Protein AF-A0A604SHB8-F1 (afdb_monomer_lite)

Secondary structure (DSSP, 8-state):
-HHHHHHHHGGGGGG---HHHHHHHHHHHHHHHHHHHH--TT-STTHHHHHHHHHSTTS-SSS-HHHHHHHHHHHHHH--HHHHHHHHHH--

Structure (mmCIF, N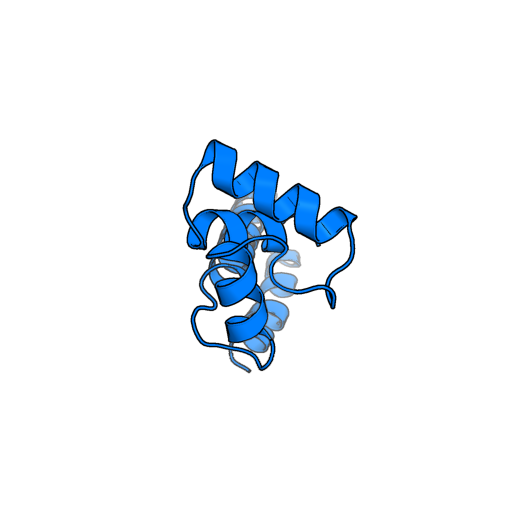/CA/C/O backbone):
data_AF-A0A604SHB8-F1
#
_entry.id   AF-A0A604SHB8-F1
#
loop_
_atom_site.group_PDB
_atom_site.id
_atom_site.type_symbol
_atom_site.label_atom_id
_atom_site.label_alt_id
_atom_site.label_comp_id
_atom_site.label_asym_id
_atom_site.label_entity_id
_atom_site.label_seq_id
_atom_site.pdbx_PDB_ins_code
_atom_site.Cartn_x
_atom_site.Cartn_y
_atom_site.Cartn_z
_atom_site.occupancy
_atom_site.B_iso_or_equiv
_atom_site.auth_seq_id
_atom_site.auth_comp_id
_atom_site.auth_asym_id
_atom_site.auth_atom_id
_atom_site.pdbx_PDB_model_num
ATOM 1 N N . MET A 1 1 ? 8.310 -2.371 11.657 1.00 57.38 1 MET A N 1
ATOM 2 C CA . MET A 1 1 ? 8.138 -2.502 13.122 1.00 57.38 1 MET A CA 1
ATOM 3 C C . MET A 1 1 ? 6.915 -1.754 13.651 1.00 57.38 1 MET A C 1
ATOM 5 O O . MET A 1 1 ? 6.121 -2.393 14.320 1.00 57.38 1 MET A O 1
ATOM 9 N N . ILE A 1 2 ? 6.694 -0.472 13.327 1.00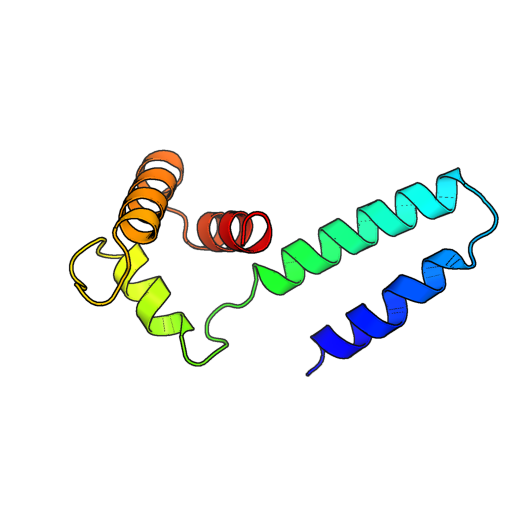 65.44 2 ILE A N 1
ATOM 10 C CA . ILE A 1 2 ? 5.510 0.285 13.805 1.00 65.44 2 ILE A CA 1
ATOM 11 C C . ILE A 1 2 ? 4.166 -0.301 13.317 1.00 65.44 2 ILE A C 1
ATOM 13 O O . ILE A 1 2 ? 3.198 -0.306 14.067 1.00 65.44 2 ILE A O 1
ATOM 17 N N . TYR A 1 3 ? 4.100 -0.882 12.113 1.00 63.44 3 TYR A N 1
ATOM 18 C CA . TYR A 1 3 ? 2.864 -1.485 11.581 1.00 63.44 3 TYR A CA 1
ATOM 19 C C . TYR A 1 3 ? 2.337 -2.678 12.402 1.00 63.44 3 TYR A C 1
ATOM 21 O O . TYR A 1 3 ? 1.127 -2.888 12.465 1.00 63.44 3 TYR A O 1
ATOM 29 N N . TYR A 1 4 ? 3.213 -3.421 13.089 1.00 67.50 4 TYR A N 1
ATOM 30 C CA . TYR A 1 4 ? 2.791 -4.519 13.965 1.00 67.50 4 TYR A CA 1
ATOM 31 C C . TYR A 1 4 ? 1.987 -4.019 15.170 1.00 67.50 4 TYR A C 1
ATOM 33 O O . TYR A 1 4 ? 1.090 -4.715 15.631 1.00 67.50 4 TYR A O 1
ATOM 41 N N . ILE A 1 5 ? 2.247 -2.792 15.636 1.00 70.12 5 ILE A N 1
ATOM 42 C CA . ILE A 1 5 ? 1.493 -2.171 16.734 1.00 70.12 5 ILE A CA 1
ATOM 43 C C . ILE A 1 5 ? 0.027 -1.996 16.320 1.00 70.12 5 ILE A C 1
ATOM 45 O O . ILE A 1 5 ? -0.880 -2.301 17.088 1.00 70.12 5 ILE A O 1
ATOM 49 N N . PHE A 1 6 ? -0.220 -1.586 15.076 1.00 67.25 6 PHE A N 1
ATOM 50 C CA . PHE A 1 6 ? -1.575 -1.407 14.558 1.00 67.25 6 PHE A CA 1
ATOM 51 C C . PHE A 1 6 ? -2.311 -2.735 14.363 1.00 67.25 6 PHE A C 1
ATOM 53 O O . PHE A 1 6 ? -3.480 -2.837 14.732 1.00 67.25 6 PHE A O 1
ATOM 60 N N . ILE A 1 7 ? -1.619 -3.777 13.891 1.00 69.56 7 ILE A N 1
ATOM 61 C CA . ILE A 1 7 ? -2.170 -5.142 13.810 1.00 69.56 7 ILE A CA 1
ATOM 62 C C . ILE A 1 7 ? -2.616 -5.645 15.193 1.00 69.56 7 ILE A C 1
ATOM 64 O O . ILE A 1 7 ? -3.619 -6.344 15.289 1.00 69.56 7 ILE A O 1
ATOM 68 N N . VAL A 1 8 ? -1.921 -5.255 16.266 1.00 69.31 8 VAL A N 1
ATOM 69 C CA . VAL A 1 8 ? -2.290 -5.609 17.646 1.00 69.31 8 VAL A CA 1
ATOM 70 C C . VAL A 1 8 ? -3.460 -4.768 18.171 1.00 69.31 8 VAL A C 1
ATOM 72 O O . VAL A 1 8 ? -4.276 -5.285 18.928 1.00 69.31 8 VAL A O 1
ATOM 75 N N . ILE A 1 9 ? -3.592 -3.501 17.761 1.00 71.62 9 ILE A N 1
ATOM 76 C CA . ILE A 1 9 ? -4.667 -2.598 18.215 1.00 71.62 9 ILE A CA 1
ATOM 77 C C . ILE A 1 9 ? -6.017 -2.934 17.563 1.00 71.62 9 ILE A C 1
ATOM 79 O O . ILE A 1 9 ? -7.052 -2.877 18.226 1.00 71.62 9 ILE A O 1
ATOM 83 N N . PHE A 1 10 ? -6.046 -3.319 16.285 1.00 72.19 10 PHE A N 1
ATOM 84 C CA . PHE A 1 10 ? -7.307 -3.531 15.563 1.00 72.19 10 PHE A CA 1
ATOM 85 C C . PHE A 1 10 ? -8.230 -4.637 16.109 1.00 72.19 10 PHE A C 1
ATOM 87 O O . PHE A 1 10 ? -9.444 -4.414 16.157 1.00 72.19 10 PHE A O 1
ATOM 94 N N . PRO A 1 11 ? -7.721 -5.773 16.617 1.00 73.00 11 PRO A N 1
ATOM 95 C CA . PRO A 1 11 ? -8.519 -6.768 17.328 1.00 73.00 11 PRO A CA 1
ATOM 96 C C . PRO A 1 11 ? -9.262 -6.214 18.549 1.00 73.00 11 PRO A C 1
ATOM 98 O O . PRO A 1 11 ? -10.319 -6.740 18.899 1.00 73.00 11 PRO A O 1
ATOM 101 N N . PHE A 1 12 ? -8.788 -5.132 19.180 1.00 73.12 12 PHE A N 1
ATOM 102 C CA . PHE A 1 12 ? -9.473 -4.545 20.336 1.00 73.12 12 PHE A CA 1
ATOM 103 C C . PHE A 1 12 ? -10.804 -3.875 19.967 1.00 73.12 12 PHE A C 1
ATOM 105 O O . PHE A 1 12 ? -11.703 -3.806 20.806 1.00 73.12 12 PHE A O 1
ATOM 112 N N . PHE A 1 13 ? -11.015 -3.491 18.701 1.00 74.12 13 PHE A N 1
ATOM 113 C CA . PHE A 1 13 ? -12.328 -3.020 18.238 1.00 74.12 13 PHE A CA 1
ATOM 114 C C . PHE A 1 13 ? -13.394 -4.124 18.236 1.00 74.12 13 PHE A C 1
ATOM 116 O O . PHE A 1 13 ? -14.591 -3.834 18.180 1.00 74.12 13 PHE A O 1
ATOM 123 N N . SER A 1 14 ? -12.993 -5.395 18.365 1.00 73.00 14 SER A N 1
ATOM 124 C CA . SER A 1 14 ? -13.931 -6.510 18.511 1.00 73.00 14 SER A CA 1
ATOM 125 C C . SER A 1 14 ? -14.745 -6.436 19.813 1.00 73.00 14 SER A C 1
ATOM 127 O O . SER A 1 14 ? -15.893 -6.887 19.810 1.00 73.00 14 SER A O 1
ATOM 129 N N . PHE A 1 15 ? -14.210 -5.788 20.862 1.00 78.75 15 PHE A N 1
ATOM 130 C CA . PHE A 1 15 ? -14.852 -5.595 22.170 1.00 78.75 15 PHE A CA 1
ATOM 131 C C . PHE A 1 15 ? -15.868 -4.441 22.211 1.00 78.75 15 PHE A C 1
ATOM 133 O O . PHE A 1 15 ? -16.575 -4.269 23.207 1.00 78.75 15 PHE A O 1
ATOM 140 N N . VAL A 1 16 ? -15.984 -3.649 21.139 1.00 85.38 16 VAL A N 1
ATOM 141 C CA . VAL A 1 16 ? -16.982 -2.574 21.053 1.00 85.38 16 VAL A CA 1
ATOM 142 C C . VAL A 1 16 ? -18.381 -3.186 20.941 1.00 85.38 16 VAL A C 1
ATOM 144 O O . VAL A 1 16 ? -18.716 -3.833 19.949 1.00 85.38 16 VAL A O 1
ATOM 147 N N . LYS A 1 17 ? -19.224 -2.958 21.958 1.00 86.75 17 LYS A N 1
ATOM 148 C CA . LYS A 1 17 ? -20.592 -3.510 22.025 1.00 86.75 17 LYS A CA 1
ATOM 149 C C . LYS A 1 17 ? -21.559 -2.874 21.021 1.00 86.75 17 LYS A C 1
ATOM 151 O O . LYS A 1 17 ? -22.479 -3.534 20.550 1.00 86.75 17 LYS A O 1
ATOM 156 N N . ASN A 1 18 ? -21.376 -1.593 20.697 1.00 90.56 18 ASN A N 1
ATOM 157 C CA . ASN A 1 18 ? -22.255 -0.889 19.765 1.00 90.56 18 ASN A CA 1
ATOM 158 C C . ASN A 1 18 ? -21.904 -1.252 18.312 1.00 90.56 18 ASN A C 1
ATOM 160 O O . ASN A 1 18 ? -20.814 -0.934 17.835 1.00 90.56 18 ASN A O 1
ATOM 164 N N . LYS A 1 19 ? -22.850 -1.879 17.601 1.00 87.81 19 LYS A N 1
ATOM 165 C CA . LYS A 1 19 ? -22.668 -2.363 16.223 1.00 87.81 19 LYS A CA 1
ATOM 166 C C . LYS A 1 19 ? -22.277 -1.254 15.241 1.00 87.81 19 LYS A C 1
ATOM 168 O O . LYS A 1 19 ? -21.392 -1.476 14.420 1.00 87.81 19 LYS A O 1
ATOM 173 N N . ASN A 1 20 ? -22.886 -0.072 15.339 1.00 89.31 20 ASN A N 1
ATOM 174 C CA . ASN A 1 20 ? -22.600 1.030 14.417 1.00 89.31 20 ASN A CA 1
ATOM 175 C C . ASN A 1 20 ? -21.179 1.557 14.637 1.00 89.31 20 ASN A C 1
ATOM 177 O O . ASN A 1 20 ? -20.405 1.659 13.691 1.00 89.31 20 ASN A O 1
ATOM 181 N N . ILE A 1 21 ? -20.803 1.795 15.899 1.00 87.69 21 ILE A N 1
ATOM 182 C CA . ILE A 1 21 ? -19.447 2.239 16.262 1.00 87.69 21 ILE A CA 1
ATOM 183 C C . ILE A 1 21 ? -18.411 1.199 15.825 1.00 87.69 21 ILE A C 1
ATOM 185 O O . ILE A 1 21 ? -17.374 1.561 15.281 1.00 87.69 21 ILE A 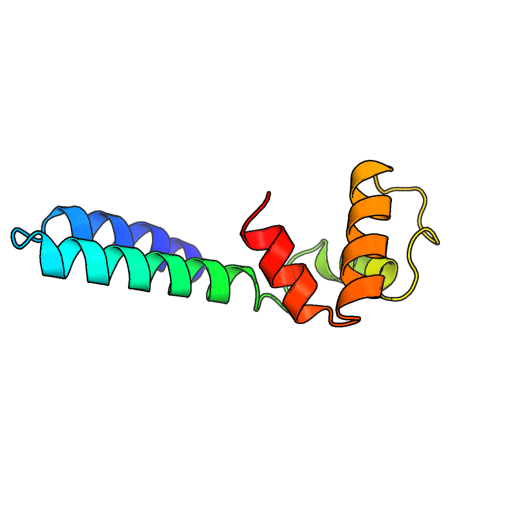O 1
ATOM 189 N N . LYS A 1 22 ? -18.711 -0.092 16.002 1.00 86.69 22 LYS A N 1
ATOM 190 C CA . LYS A 1 22 ? -17.843 -1.184 15.557 1.00 86.69 22 LYS A CA 1
ATOM 191 C C . LYS A 1 22 ? -17.619 -1.159 14.043 1.00 86.69 22 LYS A C 1
ATOM 193 O O . LYS A 1 22 ? -16.480 -1.291 13.614 1.00 86.69 22 LYS A O 1
ATOM 198 N N . ILE A 1 23 ? -18.669 -0.966 13.240 1.00 87.44 23 ILE A N 1
ATOM 199 C CA . ILE A 1 23 ? -18.544 -0.881 11.775 1.00 87.44 23 ILE A CA 1
ATOM 200 C C . ILE A 1 23 ? -17.685 0.322 11.376 1.00 87.44 23 ILE A C 1
ATOM 202 O O . ILE A 1 23 ? -16.744 0.153 10.606 1.00 87.44 23 ILE A O 1
ATOM 206 N N . TYR A 1 24 ? -17.944 1.509 11.933 1.00 88.25 24 TYR A N 1
ATOM 207 C CA . TYR A 1 24 ? -17.145 2.698 11.622 1.00 88.25 24 TYR A CA 1
ATOM 208 C C . TYR A 1 24 ? -15.681 2.547 12.045 1.00 88.25 24 TYR A C 1
ATOM 210 O O . TYR A 1 24 ? -14.788 2.900 11.280 1.00 88.25 24 TYR A O 1
ATOM 218 N N . ALA A 1 25 ? -15.423 1.977 13.224 1.00 85.44 25 ALA A N 1
ATOM 219 C CA . ALA A 1 25 ? -14.070 1.699 13.692 1.00 85.44 25 ALA A CA 1
ATOM 220 C C . ALA A 1 25 ? -13.345 0.703 12.773 1.00 85.44 25 ALA A C 1
ATOM 222 O O . ALA A 1 25 ? -12.182 0.916 12.439 1.00 85.44 25 ALA A O 1
ATOM 223 N N . LEU A 1 26 ? -14.041 -0.340 12.304 1.00 84.75 26 LEU A N 1
ATOM 224 C CA . LEU A 1 26 ? -13.489 -1.300 11.347 1.00 84.75 26 LEU A CA 1
ATOM 225 C C . LEU A 1 26 ? -13.214 -0.661 9.975 1.00 84.75 26 LEU A C 1
ATOM 227 O O . LEU A 1 26 ? -12.142 -0.861 9.410 1.00 84.75 26 LEU A O 1
ATOM 231 N N . MET A 1 27 ? -14.120 0.163 9.448 1.00 86.31 27 MET A N 1
ATOM 232 C CA . MET A 1 27 ? -13.876 0.892 8.196 1.00 86.31 27 MET A CA 1
ATOM 233 C C . MET A 1 27 ? -12.680 1.841 8.317 1.00 86.31 27 MET A C 1
ATOM 235 O O . MET A 1 27 ? -11.811 1.853 7.448 1.00 86.31 27 MET A O 1
ATOM 239 N N . LEU A 1 28 ? -12.598 2.593 9.419 1.00 86.06 28 LEU A N 1
ATOM 240 C CA . LEU A 1 28 ? -11.481 3.495 9.688 1.00 86.06 28 LEU A CA 1
ATOM 241 C C . LEU A 1 28 ? -10.164 2.726 9.827 1.00 86.06 28 LEU A C 1
ATOM 243 O O . LEU A 1 28 ? -9.143 3.153 9.293 1.00 86.06 28 LEU A O 1
ATOM 247 N N . SER A 1 29 ? -10.193 1.569 10.494 1.00 83.75 29 SER A N 1
ATOM 248 C CA . SER A 1 29 ? -9.025 0.701 10.625 1.00 83.75 29 SER A CA 1
ATOM 249 C C . SER A 1 29 ? -8.497 0.208 9.292 1.00 83.75 29 SER A C 1
ATOM 251 O O . SER A 1 29 ? -7.298 0.275 9.033 1.00 83.75 29 SER A O 1
ATOM 253 N N . PHE A 1 30 ? -9.405 -0.246 8.433 1.00 84.44 30 PHE A N 1
ATOM 254 C CA . PHE A 1 30 ? -9.073 -0.724 7.107 1.00 84.44 30 PHE A CA 1
ATOM 255 C C . PHE A 1 30 ? -8.469 0.396 6.257 1.00 84.44 30 PHE A C 1
ATOM 257 O O . PHE A 1 30 ? -7.394 0.217 5.693 1.00 84.44 30 PHE A O 1
ATOM 264 N N . LEU A 1 31 ? -9.101 1.576 6.233 1.00 86.75 31 LEU A N 1
ATOM 265 C CA . LEU A 1 31 ? -8.574 2.745 5.521 1.00 86.75 31 LEU A CA 1
ATOM 266 C C . LEU A 1 31 ? -7.178 3.133 6.016 1.00 86.75 31 LEU A C 1
ATOM 268 O O . LEU A 1 31 ? -6.295 3.431 5.209 1.00 86.75 31 LEU A O 1
ATOM 272 N N . PHE A 1 32 ? -6.966 3.099 7.332 1.00 85.00 32 PHE A N 1
ATOM 273 C CA . PHE A 1 32 ? -5.669 3.382 7.928 1.00 85.00 32 PHE A CA 1
ATOM 274 C C . PHE A 1 32 ? -4.614 2.350 7.513 1.00 85.00 32 PHE A C 1
ATOM 276 O O . PHE A 1 32 ? -3.532 2.741 7.087 1.00 85.00 32 PHE A O 1
ATOM 283 N N . LEU A 1 33 ? -4.925 1.050 7.582 1.00 84.00 33 LEU A N 1
ATOM 284 C CA . LEU A 1 33 ? -4.012 -0.023 7.173 1.00 84.00 33 LEU A CA 1
ATOM 285 C C . LEU A 1 33 ? -3.631 0.083 5.702 1.00 84.00 33 LEU A C 1
ATOM 287 O O . LEU A 1 33 ? -2.447 0.054 5.384 1.00 84.00 33 LEU A O 1
ATOM 291 N N . VAL A 1 34 ? -4.618 0.243 4.818 1.00 86.50 34 VAL A N 1
ATOM 292 C CA . VAL A 1 34 ? -4.374 0.384 3.379 1.00 86.50 34 VAL A CA 1
ATOM 293 C C . VAL A 1 34 ? -3.488 1.596 3.123 1.00 86.50 34 VAL A C 1
ATOM 295 O O . VAL A 1 34 ? -2.477 1.470 2.439 1.00 86.50 34 VAL A O 1
ATOM 298 N N . SER A 1 35 ? -3.795 2.746 3.727 1.00 85.94 35 SER A N 1
ATOM 299 C CA . SER A 1 35 ? -2.967 3.949 3.584 1.00 85.94 35 SER A CA 1
ATOM 300 C C . SER A 1 35 ? -1.548 3.713 4.097 1.00 85.94 35 SER A C 1
ATOM 302 O O . SER A 1 35 ? -0.585 4.016 3.406 1.00 85.94 35 SER A O 1
ATOM 304 N N . PHE A 1 36 ? -1.390 3.106 5.270 1.00 83.19 36 PHE A N 1
ATOM 305 C CA . PHE A 1 36 ? -0.074 2.857 5.851 1.00 83.19 36 PHE A CA 1
ATOM 306 C C . PHE A 1 36 ? 0.764 1.871 5.021 1.00 83.19 36 PHE A C 1
ATOM 308 O O . PHE A 1 36 ? 1.962 2.081 4.847 1.00 83.19 36 PHE A O 1
ATOM 315 N N . CYS A 1 37 ? 0.146 0.820 4.474 1.00 82.19 37 CYS A N 1
ATOM 316 C CA . CYS A 1 37 ? 0.807 -0.129 3.576 1.00 82.19 37 CYS A CA 1
ATOM 317 C C . CYS A 1 37 ? 1.186 0.507 2.233 1.00 82.19 37 CYS A C 1
ATOM 319 O O . CYS A 1 37 ? 2.237 0.187 1.684 1.00 82.19 37 CYS A O 1
ATOM 321 N N . SER A 1 38 ? 0.357 1.418 1.724 1.00 85.56 38 SER A N 1
ATOM 322 C CA . SER A 1 38 ? 0.540 2.035 0.405 1.00 85.56 38 SER A CA 1
ATOM 323 C C . SER A 1 38 ? 1.553 3.177 0.429 1.00 85.56 38 SER A C 1
ATOM 325 O O . SER A 1 38 ? 2.315 3.356 -0.511 1.00 85.56 38 SER A O 1
ATOM 327 N N . LEU A 1 39 ? 1.625 3.936 1.523 1.00 85.56 39 LEU A N 1
ATOM 328 C CA . LEU A 1 39 ? 2.524 5.086 1.687 1.00 85.56 39 LEU A CA 1
ATOM 329 C C . LEU A 1 39 ? 3.940 4.654 2.124 1.00 85.56 39 LEU A C 1
ATOM 331 O O . LEU A 1 39 ? 4.594 5.311 2.932 1.00 85.56 39 LEU A O 1
ATOM 335 N N . ARG A 1 40 ? 4.419 3.519 1.603 1.00 80.06 40 ARG A N 1
ATOM 336 C CA . ARG A 1 40 ? 5.684 2.872 1.989 1.00 80.06 40 ARG A CA 1
ATOM 337 C C . ARG A 1 40 ? 6.876 3.274 1.112 1.00 80.06 40 ARG A C 1
ATOM 339 O O . ARG A 1 40 ? 7.732 2.448 0.786 1.00 80.06 40 ARG A O 1
ATOM 346 N N . TRP A 1 41 ? 6.940 4.536 0.694 1.00 83.31 41 TRP A N 1
ATOM 347 C CA . TRP A 1 41 ? 8.008 5.006 -0.191 1.00 83.31 41 TRP A CA 1
ATOM 348 C C . TRP A 1 41 ? 9.389 4.767 0.402 1.00 83.31 41 TRP A C 1
ATOM 350 O O . TRP A 1 41 ? 9.606 5.009 1.584 1.00 83.31 41 TRP A O 1
ATOM 360 N N . GLN A 1 42 ? 10.321 4.318 -0.437 1.00 85.38 42 GLN A N 1
ATOM 361 C CA . GLN A 1 42 ? 11.724 4.110 -0.075 1.00 85.38 42 GLN A CA 1
ATOM 362 C C . GLN A 1 42 ? 11.913 3.142 1.103 1.00 85.38 42 GLN A C 1
ATOM 364 O O . GLN A 1 42 ? 12.955 3.146 1.754 1.00 85.38 42 GLN A O 1
ATOM 369 N N . THR A 1 43 ? 10.916 2.296 1.382 1.00 82.12 43 THR A N 1
ATOM 370 C CA . THR A 1 43 ? 10.990 1.297 2.449 1.00 82.12 43 THR A CA 1
ATOM 371 C C . THR A 1 43 ? 10.832 -0.112 1.903 1.00 82.12 43 THR A C 1
ATOM 373 O O . THR A 1 43 ? 9.984 -0.379 1.054 1.00 82.12 43 THR A O 1
ATOM 376 N N . GLY A 1 44 ? 11.626 -1.029 2.451 1.00 76.44 44 GLY A N 1
ATOM 377 C CA . GLY A 1 44 ? 11.690 -2.415 2.001 1.00 76.44 44 GLY A CA 1
ATOM 378 C C . GLY A 1 44 ? 12.756 -2.624 0.929 1.00 76.44 44 GLY A C 1
ATOM 379 O O . GLY A 1 44 ? 13.037 -1.741 0.121 1.00 76.44 44 GLY A O 1
ATOM 380 N N . THR A 1 45 ? 13.351 -3.813 0.943 1.00 79.94 45 THR A N 1
ATOM 381 C CA . THR A 1 45 ? 14.439 -4.207 0.038 1.00 79.94 45 THR A CA 1
ATOM 382 C C . THR A 1 45 ? 14.018 -4.152 -1.432 1.00 79.94 45 THR A C 1
ATOM 384 O O . THR A 1 45 ? 14.816 -3.789 -2.291 1.00 79.94 45 THR A O 1
ATOM 387 N N . ASP A 1 46 ? 12.741 -4.421 -1.707 1.00 82.19 46 ASP A N 1
ATOM 388 C CA . ASP A 1 46 ? 12.224 -4.559 -3.071 1.00 82.19 46 ASP A CA 1
ATOM 389 C C . ASP A 1 46 ? 11.648 -3.251 -3.633 1.00 82.19 46 ASP A C 1
ATOM 391 O O . ASP A 1 46 ? 11.187 -3.215 -4.772 1.00 82.19 46 ASP A O 1
ATOM 395 N N . TRP A 1 47 ? 11.665 -2.156 -2.863 1.00 88.44 47 TRP A N 1
ATOM 396 C CA . TRP A 1 47 ? 11.042 -0.896 -3.281 1.00 88.44 47 TRP A CA 1
ATOM 397 C C . TRP A 1 47 ? 11.620 -0.354 -4.591 1.00 88.44 47 TRP A C 1
ATOM 399 O O . TRP A 1 47 ? 10.862 0.038 -5.478 1.00 88.44 47 TRP A O 1
ATOM 409 N N . LEU A 1 48 ? 12.950 -0.332 -4.704 1.00 90.38 48 LEU A N 1
ATOM 410 C CA . LEU A 1 48 ? 13.641 0.243 -5.856 1.00 90.38 48 LEU A CA 1
ATOM 411 C C . LEU A 1 48 ? 13.370 -0.565 -7.142 1.00 90.38 48 LEU A C 1
ATOM 413 O O . LEU A 1 48 ? 12.933 0.043 -8.114 1.00 90.38 48 LEU A O 1
ATOM 417 N N . PRO A 1 49 ? 13.491 -1.911 -7.154 1.00 89.81 49 PRO A N 1
ATOM 418 C CA . PRO A 1 49 ? 13.082 -2.729 -8.297 1.00 89.81 49 PRO A CA 1
ATOM 419 C C . PRO A 1 49 ? 11.658 -2.473 -8.806 1.00 89.81 49 PRO A C 1
ATOM 421 O O . PRO A 1 49 ? 11.463 -2.369 -10.015 1.00 89.81 49 PRO A O 1
ATOM 424 N N . TYR A 1 50 ? 10.676 -2.364 -7.904 1.00 90.25 50 TYR A N 1
ATOM 425 C CA . TYR A 1 50 ? 9.282 -2.110 -8.279 1.00 90.25 50 TYR A CA 1
ATOM 426 C C . TYR A 1 50 ? 9.060 -0.688 -8.799 1.00 90.25 50 TYR A C 1
ATOM 428 O O . TYR A 1 50 ? 8.273 -0.479 -9.721 1.00 90.25 50 TYR A O 1
ATOM 436 N N . TYR A 1 51 ? 9.756 0.295 -8.228 1.00 91.94 51 TYR A N 1
ATOM 437 C CA . TYR A 1 51 ? 9.715 1.668 -8.715 1.00 91.94 51 TYR A CA 1
ATOM 438 C C . TYR A 1 51 ? 10.335 1.792 -10.111 1.00 91.94 51 TYR A C 1
ATOM 440 O O . TYR A 1 51 ? 9.751 2.431 -10.985 1.00 91.94 51 TYR A O 1
ATOM 448 N N . ASP A 1 52 ? 11.479 1.149 -10.339 1.00 91.69 52 ASP A N 1
ATOM 449 C CA . ASP A 1 52 ? 12.172 1.179 -11.625 1.00 91.69 52 ASP A CA 1
ATOM 450 C C . ASP A 1 52 ? 11.351 0.497 -12.727 1.00 91.69 52 ASP A C 1
ATOM 452 O O . ASP A 1 52 ? 11.245 1.041 -13.828 1.00 91.69 52 ASP A O 1
ATOM 456 N N . ASP A 1 53 ? 10.715 -0.648 -12.440 1.00 91.62 53 ASP A N 1
ATOM 457 C CA . ASP A 1 53 ? 9.805 -1.289 -13.401 1.00 91.62 53 ASP A CA 1
ATOM 458 C C . ASP A 1 53 ? 8.545 -0.451 -13.633 1.00 91.62 53 ASP A C 1
ATOM 460 O O . ASP A 1 53 ? 8.110 -0.299 -14.771 1.00 91.62 53 ASP A O 1
ATOM 464 N N . PHE A 1 54 ? 8.004 0.210 -12.605 1.00 92.88 54 PHE A N 1
ATOM 465 C CA . PHE A 1 54 ? 6.940 1.183 -12.828 1.00 92.88 54 PHE A CA 1
ATOM 466 C C . PHE A 1 54 ? 7.415 2.312 -13.755 1.00 92.88 54 PHE A C 1
ATOM 468 O O . PHE A 1 54 ? 6.749 2.636 -14.730 1.00 92.88 54 PHE A O 1
ATOM 475 N N . MET A 1 55 ? 8.597 2.888 -13.558 1.00 92.25 55 MET A N 1
ATOM 476 C CA . MET A 1 55 ? 9.085 3.952 -14.443 1.00 92.25 55 MET A CA 1
ATOM 477 C C . MET A 1 55 ? 9.390 3.456 -15.866 1.00 92.25 55 MET A C 1
ATOM 479 O O . MET A 1 55 ? 9.144 4.186 -16.831 1.00 92.25 55 MET A O 1
ATOM 483 N N . SER A 1 56 ? 9.846 2.211 -16.028 1.00 89.75 56 SER A N 1
ATOM 484 C CA . SER A 1 56 ? 10.165 1.582 -17.323 1.00 89.75 56 SER A CA 1
ATOM 485 C C . SER A 1 56 ? 9.667 0.118 -17.427 1.00 89.75 56 SER A C 1
ATOM 487 O O . SER A 1 56 ? 10.474 -0.811 -17.328 1.00 89.75 56 SER A O 1
ATOM 489 N N . PRO A 1 57 ? 8.358 -0.109 -17.682 1.00 85.06 57 PRO A N 1
ATOM 490 C CA . PRO A 1 57 ? 7.717 -1.418 -17.589 1.00 85.06 57 PRO A CA 1
ATOM 491 C C . PRO A 1 57 ? 8.250 -2.403 -18.612 1.00 85.06 57 PRO A C 1
ATOM 493 O O . PRO A 1 57 ? 8.178 -2.162 -19.821 1.00 85.06 57 PRO A O 1
ATOM 496 N N . GLY A 1 58 ? 8.707 -3.558 -18.132 1.00 79.44 58 GLY A N 1
ATOM 497 C CA . GLY A 1 58 ? 9.221 -4.628 -18.985 1.00 79.44 58 GLY A CA 1
ATOM 498 C C . GLY A 1 58 ? 10.662 -4.425 -19.456 1.00 79.44 58 GLY A C 1
ATOM 499 O O . GLY A 1 58 ? 11.126 -5.196 -20.291 1.00 79.44 58 GLY A O 1
ATOM 500 N N . ASN A 1 59 ? 11.375 -3.428 -18.916 1.00 83.81 59 ASN A N 1
ATOM 501 C CA . ASN A 1 59 ? 12.835 -3.355 -19.029 1.00 83.81 59 ASN A CA 1
ATOM 502 C C . ASN A 1 59 ? 13.514 -4.452 -18.185 1.00 83.81 59 ASN A C 1
ATOM 504 O O . ASN A 1 59 ? 14.636 -4.866 -18.465 1.00 83.81 59 ASN A O 1
ATOM 508 N N . ARG A 1 60 ? 12.821 -4.939 -17.149 1.00 80.81 60 ARG A N 1
ATOM 509 C CA . ARG A 1 60 ? 13.244 -6.086 -16.345 1.00 80.81 60 ARG A CA 1
ATOM 510 C C . ARG A 1 60 ? 12.516 -7.345 -16.803 1.00 80.81 60 ARG A C 1
ATOM 512 O O . ARG A 1 60 ? 11.311 -7.319 -17.045 1.00 80.81 60 ARG A O 1
ATOM 519 N N . HIS A 1 61 ? 13.248 -8.453 -16.873 1.00 80.62 61 HIS A N 1
ATOM 520 C CA . HIS A 1 61 ? 12.702 -9.776 -17.204 1.00 80.62 61 HIS A CA 1
ATOM 521 C C . HIS A 1 61 ? 12.528 -10.678 -15.974 1.00 80.62 61 HIS A C 1
ATOM 523 O O . HIS A 1 61 ? 12.105 -11.822 -16.107 1.00 80.62 61 HIS A O 1
ATOM 529 N N . ASP A 1 62 ? 12.829 -10.151 -14.784 1.00 87.44 62 ASP A N 1
ATOM 530 C CA . ASP A 1 62 ? 12.766 -10.884 -13.514 1.00 87.44 62 ASP A CA 1
ATOM 531 C C . ASP A 1 62 ? 11.330 -10.981 -12.966 1.00 87.44 62 ASP A C 1
ATOM 533 O O . ASP A 1 62 ? 11.054 -11.790 -12.083 1.00 87.44 62 ASP A O 1
ATOM 537 N N . PHE A 1 63 ? 10.421 -10.135 -13.464 1.00 88.62 63 PHE A N 1
ATOM 538 C CA . PHE A 1 63 ? 9.035 -10.067 -13.012 1.00 88.62 63 PHE A CA 1
ATOM 539 C C . PHE A 1 63 ? 8.103 -10.927 -13.866 1.00 88.62 63 PHE A C 1
ATOM 541 O O . PHE A 1 63 ? 8.244 -11.032 -15.085 1.00 88.62 63 PHE A O 1
ATOM 548 N N . GLU A 1 64 ? 7.094 -11.504 -13.216 1.00 90.44 64 GLU A N 1
ATOM 549 C CA . GLU A 1 64 ? 6.079 -12.314 -13.882 1.00 90.44 64 GLU A CA 1
ATOM 550 C C . GLU A 1 64 ? 5.240 -11.491 -14.868 1.00 90.44 64 GLU A C 1
ATOM 552 O O . GLU A 1 64 ? 4.925 -10.320 -14.644 1.00 90.44 64 GLU A O 1
ATOM 557 N N . ILE A 1 65 ? 4.791 -12.134 -15.950 1.00 90.06 65 ILE A N 1
ATOM 558 C CA . ILE A 1 65 ? 4.006 -11.472 -17.000 1.00 90.06 65 ILE A CA 1
ATOM 559 C C . ILE A 1 65 ? 2.721 -10.823 -16.463 1.00 90.06 65 ILE A C 1
ATOM 561 O O . ILE A 1 65 ? 2.346 -9.742 -16.917 1.00 90.06 65 ILE A O 1
ATOM 565 N N . GLY A 1 66 ? 2.069 -11.446 -15.474 1.00 89.94 66 GLY A N 1
ATOM 566 C CA . GLY A 1 66 ? 0.865 -10.906 -14.839 1.00 89.94 66 GLY A CA 1
ATOM 567 C C . GLY A 1 66 ? 1.133 -9.573 -14.140 1.00 89.94 66 GLY A C 1
ATOM 568 O O . GLY A 1 66 ? 0.383 -8.616 -14.331 1.00 89.94 66 GLY A O 1
ATOM 569 N N . TYR A 1 67 ? 2.252 -9.483 -13.419 1.00 90.75 67 TYR A N 1
ATOM 570 C CA . TYR A 1 67 ? 2.701 -8.248 -12.782 1.00 90.75 67 TYR A CA 1
ATOM 571 C C . TYR A 1 67 ? 3.012 -7.160 -13.819 1.00 90.75 67 TYR A C 1
ATOM 573 O O . TYR A 1 67 ? 2.524 -6.037 -13.703 1.00 90.75 67 TYR A O 1
ATOM 581 N N . VAL A 1 68 ? 3.747 -7.494 -14.884 1.00 91.50 68 VAL A N 1
ATOM 582 C CA . VAL A 1 68 ? 4.106 -6.525 -15.935 1.00 91.50 68 VAL A CA 1
ATOM 583 C C . VAL A 1 68 ? 2.861 -5.969 -16.636 1.00 91.50 68 VAL A C 1
ATOM 585 O O . VAL A 1 68 ? 2.773 -4.768 -16.903 1.00 91.50 68 VAL A O 1
ATOM 588 N N . LEU A 1 69 ? 1.872 -6.820 -16.932 1.00 91.94 69 LEU A N 1
ATOM 589 C CA . LEU A 1 69 ? 0.594 -6.388 -17.509 1.00 91.94 69 LEU A CA 1
ATOM 590 C C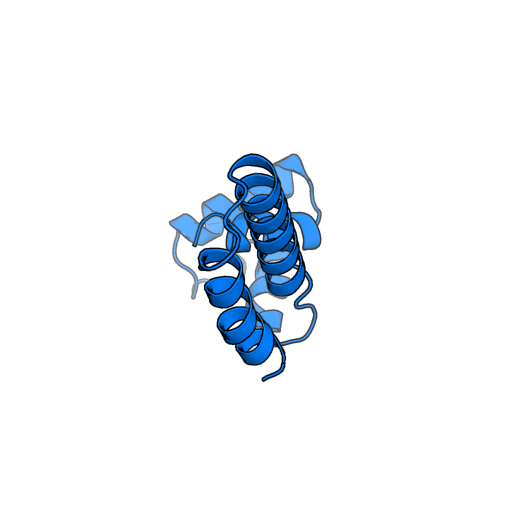 . LEU A 1 69 ? -0.175 -5.470 -16.553 1.00 91.94 69 LEU A C 1
ATOM 592 O O . LEU A 1 69 ? -0.731 -4.458 -16.981 1.00 91.94 69 LEU A O 1
ATOM 596 N N . TYR A 1 70 ? -0.166 -5.795 -15.264 1.00 92.50 70 TYR A N 1
ATOM 597 C CA . TYR A 1 70 ? -0.793 -4.988 -14.230 1.00 92.50 70 TYR A CA 1
ATOM 598 C C . TYR A 1 70 ? -0.147 -3.600 -14.090 1.00 92.50 70 TYR A C 1
ATOM 600 O O . TYR A 1 70 ? -0.856 -2.593 -14.117 1.00 92.50 70 TYR A O 1
ATOM 608 N N . VAL A 1 71 ? 1.187 -3.514 -14.036 1.00 93.06 71 VAL A N 1
ATOM 609 C CA . VAL A 1 71 ? 1.920 -2.234 -14.016 1.00 93.06 71 VAL A CA 1
ATOM 610 C C . VAL A 1 71 ? 1.561 -1.389 -15.238 1.00 93.06 71 VAL A C 1
ATOM 612 O O . VAL A 1 71 ? 1.214 -0.215 -15.098 1.00 93.06 71 VAL A O 1
ATOM 615 N N . LYS A 1 72 ? 1.577 -1.988 -16.437 1.00 92.69 72 LYS A N 1
ATOM 616 C CA . LYS A 1 72 ? 1.209 -1.301 -17.685 1.00 92.69 72 LYS A CA 1
ATOM 617 C C . LYS A 1 72 ? -0.216 -0.747 -17.640 1.00 92.69 72 LYS A C 1
ATOM 619 O O . LYS A 1 72 ? -0.430 0.386 -18.065 1.00 92.69 72 LYS A O 1
ATOM 624 N N . LEU A 1 73 ? -1.169 -1.506 -17.097 1.00 93.50 73 LEU A N 1
ATOM 625 C CA . LEU A 1 73 ? -2.556 -1.064 -16.940 1.00 93.50 73 LEU A CA 1
ATOM 626 C C . LEU A 1 73 ? -2.667 0.143 -15.999 1.00 93.50 73 LEU A C 1
ATOM 628 O O . LEU A 1 73 ? -3.279 1.147 -16.358 1.00 93.50 73 LEU A O 1
ATOM 632 N N . ILE A 1 74 ? -2.065 0.073 -14.809 1.00 93.69 74 ILE A N 1
ATOM 633 C CA . ILE A 1 74 ? -2.150 1.163 -13.828 1.00 93.69 74 ILE A CA 1
ATOM 634 C C . ILE A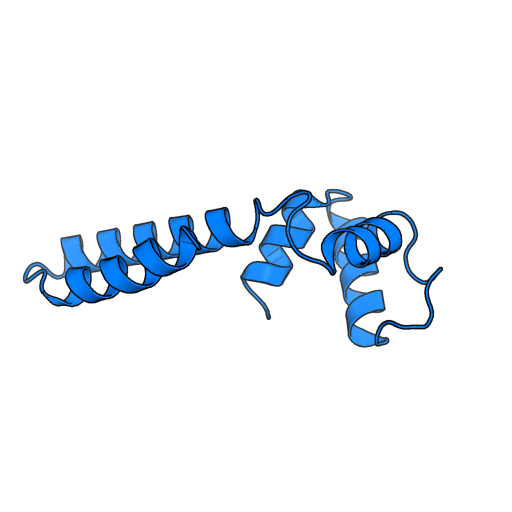 1 74 ? -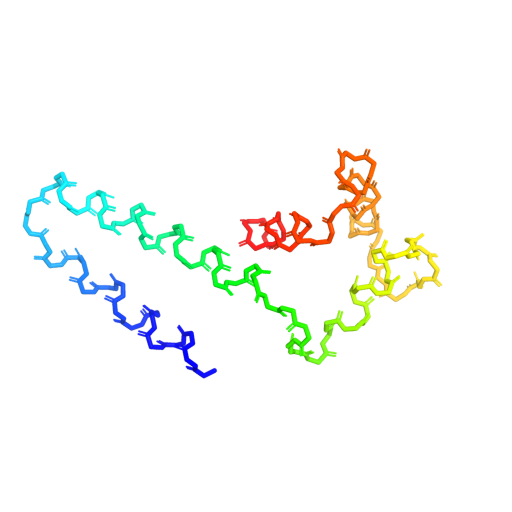1.483 2.436 -14.351 1.00 93.69 74 ILE A C 1
ATOM 636 O O . ILE A 1 74 ? -2.026 3.532 -14.182 1.00 93.69 74 ILE A O 1
ATOM 640 N N . ARG A 1 75 ? -0.344 2.302 -15.037 1.00 93.38 75 ARG A N 1
ATOM 641 C CA . ARG A 1 75 ? 0.323 3.435 -15.683 1.00 93.38 75 ARG A CA 1
ATOM 642 C C . ARG A 1 75 ? -0.512 4.075 -16.766 1.00 93.38 75 ARG A C 1
ATOM 644 O O . ARG A 1 75 ? -0.629 5.292 -16.777 1.00 93.38 75 ARG A O 1
ATOM 651 N N . TYR A 1 76 ? -1.119 3.261 -17.623 1.00 92.94 76 TYR A N 1
ATOM 652 C CA . TYR A 1 76 ? -2.011 3.756 -18.663 1.00 92.94 76 TYR A CA 1
ATOM 653 C C . TYR A 1 76 ? -3.179 4.569 -18.081 1.00 92.94 76 TYR A C 1
ATOM 655 O O . TYR A 1 76 ? -3.578 5.571 -18.664 1.00 92.94 76 TYR A O 1
ATOM 663 N N . LEU A 1 77 ? -3.709 4.165 -16.920 1.00 94.94 77 LEU A N 1
ATOM 664 C CA . LEU A 1 77 ? -4.851 4.833 -16.291 1.00 94.94 77 LEU A CA 1
ATOM 665 C C . LEU A 1 77 ? -4.481 6.061 -15.448 1.00 94.94 77 LEU A C 1
ATOM 667 O O . LEU A 1 77 ? -5.272 6.998 -15.376 1.00 94.94 77 LEU A O 1
ATOM 671 N N . THR A 1 78 ? -3.341 6.042 -14.752 1.00 92.56 78 THR A N 1
ATOM 672 C CA . THR A 1 78 ? -3.057 7.023 -13.685 1.00 92.56 78 THR A CA 1
ATOM 673 C C . THR A 1 78 ? -1.649 7.613 -13.691 1.00 92.56 78 THR A C 1
ATOM 675 O O . THR A 1 78 ? -1.456 8.650 -13.063 1.00 92.56 78 THR A O 1
ATOM 678 N N . ASP A 1 79 ? -0.677 6.953 -14.336 1.00 92.31 79 ASP A N 1
ATOM 679 C CA . ASP A 1 79 ? 0.769 7.267 -14.330 1.00 92.31 79 ASP A CA 1
ATOM 680 C C . ASP A 1 79 ? 1.345 7.688 -12.957 1.00 92.31 79 ASP A C 1
ATOM 682 O O . ASP A 1 79 ? 2.346 8.392 -12.855 1.00 92.31 79 ASP A O 1
ATOM 686 N N . ASN A 1 80 ? 0.714 7.252 -11.860 1.00 92.88 80 ASN A N 1
ATOM 687 C CA . ASN A 1 80 ? 1.057 7.664 -10.506 1.00 92.88 80 ASN A CA 1
ATOM 688 C C . ASN A 1 80 ? 1.455 6.450 -9.670 1.00 92.88 80 ASN A C 1
ATOM 690 O O . ASN A 1 80 ? 0.629 5.595 -9.342 1.00 92.88 80 ASN A O 1
ATOM 694 N N . TYR A 1 81 ? 2.722 6.418 -9.262 1.00 91.31 81 TYR A N 1
ATOM 695 C CA . TYR A 1 81 ? 3.270 5.321 -8.469 1.00 91.31 81 TYR A CA 1
ATOM 696 C C . TYR A 1 81 ? 2.570 5.150 -7.114 1.00 91.31 81 TYR A C 1
ATOM 698 O O . TYR A 1 81 ? 2.424 4.039 -6.620 1.00 91.31 81 TYR A O 1
ATOM 706 N N . THR A 1 82 ? 2.071 6.233 -6.517 1.00 91.38 82 THR A N 1
ATOM 707 C CA . THR A 1 82 ? 1.325 6.150 -5.254 1.00 91.38 82 THR A CA 1
ATOM 708 C C . THR A 1 82 ? 0.021 5.388 -5.454 1.00 91.38 82 THR A C 1
ATOM 710 O O . THR A 1 82 ? -0.290 4.503 -4.665 1.00 91.38 82 THR A O 1
ATOM 713 N N . LEU A 1 83 ? -0.716 5.670 -6.533 1.00 90.94 83 LEU A N 1
ATOM 714 C CA . LEU A 1 83 ? -1.949 4.943 -6.852 1.00 90.94 83 LEU A CA 1
ATOM 715 C C . LEU A 1 83 ? -1.667 3.466 -7.148 1.00 90.94 83 LEU A C 1
ATOM 717 O O . LEU A 1 83 ? -2.420 2.612 -6.691 1.00 90.94 83 LEU A O 1
ATOM 721 N N . PHE A 1 84 ? -0.540 3.160 -7.791 1.00 92.19 84 PHE A N 1
ATOM 722 C CA . PHE A 1 84 ? -0.050 1.789 -7.938 1.00 92.19 84 PHE A CA 1
ATOM 723 C C . PHE A 1 84 ? 0.229 1.092 -6.592 1.00 92.19 84 PHE A C 1
ATOM 725 O O . PHE A 1 84 ? -0.166 -0.058 -6.381 1.00 92.19 84 PHE A O 1
ATOM 732 N N . LEU A 1 85 ? 0.857 1.781 -5.635 1.00 90.75 85 LEU A N 1
ATOM 733 C CA . LEU A 1 85 ? 1.064 1.236 -4.289 1.00 90.75 85 LEU A CA 1
ATOM 734 C C . LEU A 1 85 ? -0.264 0.998 -3.552 1.00 90.75 85 LEU A C 1
ATOM 736 O O . LEU A 1 85 ? -0.392 0.014 -2.823 1.00 90.75 85 LEU A O 1
ATOM 740 N N . PHE A 1 86 ? -1.269 1.850 -3.774 1.00 90.94 86 PHE A N 1
ATOM 741 C CA . PHE A 1 86 ? -2.620 1.644 -3.244 1.00 90.94 86 PHE A CA 1
ATOM 742 C C . PHE A 1 86 ? -3.293 0.407 -3.827 1.00 90.94 86 PHE A C 1
ATOM 744 O O . PHE A 1 86 ? -3.850 -0.397 -3.082 1.00 90.94 86 PHE A O 1
ATOM 751 N N . THR A 1 87 ? -3.217 0.213 -5.141 1.00 90.75 87 THR A N 1
ATOM 752 C CA . THR A 1 87 ? -3.863 -0.930 -5.788 1.00 90.75 87 THR A CA 1
ATOM 753 C C . THR A 1 87 ? -3.197 -2.254 -5.408 1.00 90.75 87 THR A C 1
ATOM 755 O O . THR A 1 87 ? -3.909 -3.224 -5.157 1.00 90.75 87 THR A O 1
ATOM 758 N N . THR A 1 88 ? -1.866 -2.286 -5.278 1.00 88.00 88 THR A N 1
ATOM 759 C CA . THR A 1 88 ? -1.118 -3.480 -4.821 1.00 88.00 88 THR A CA 1
ATOM 760 C C . THR A 1 88 ? -1.314 -3.785 -3.336 1.00 88.00 88 THR A C 1
ATOM 762 O O . THR A 1 88 ? -1.162 -4.922 -2.910 1.00 88.00 88 THR A O 1
ATOM 765 N N . SER A 1 89 ? -1.670 -2.787 -2.523 1.00 86.06 89 SER A N 1
ATOM 766 C CA . SER A 1 89 ? -1.963 -3.001 -1.098 1.00 86.06 89 SER A CA 1
ATOM 767 C C . SER A 1 89 ? -3.381 -3.530 -0.849 1.00 86.06 89 SER A C 1
ATOM 769 O O . SER A 1 89 ? -3.657 -4.042 0.234 1.00 86.06 89 SER A O 1
ATOM 771 N N . ILE A 1 90 ? -4.287 -3.383 -1.823 1.00 83.19 90 ILE A N 1
ATOM 772 C CA . ILE A 1 90 ? -5.673 -3.878 -1.759 1.00 83.19 90 ILE A CA 1
ATOM 773 C C . ILE A 1 90 ? -5.786 -5.265 -2.395 1.00 83.19 90 ILE A C 1
ATOM 775 O O . ILE A 1 90 ? -6.497 -6.122 -1.873 1.00 83.19 90 ILE A O 1
ATOM 779 N N . ILE A 1 91 ? -5.109 -5.465 -3.526 1.00 71.62 91 ILE A N 1
ATOM 780 C CA . ILE A 1 91 ? -5.093 -6.715 -4.281 1.00 71.62 91 ILE A CA 1
ATOM 781 C C . ILE A 1 91 ? -3.664 -7.263 -4.174 1.00 71.62 91 ILE A C 1
ATOM 783 O O . ILE A 1 91 ? -2.797 -6.754 -4.888 1.00 71.62 91 ILE A O 1
ATOM 787 N N . PRO A 1 92 ? -3.405 -8.198 -3.240 1.00 54.12 92 PRO A N 1
ATOM 788 C CA . PRO A 1 92 ? -2.088 -8.803 -3.081 1.00 54.12 92 PRO A CA 1
ATOM 789 C C . PRO A 1 92 ? -1.706 -9.682 -4.274 1.00 54.12 92 PRO A C 1
ATOM 791 O O . PRO A 1 92 ? -2.620 -10.268 -4.903 1.00 54.12 92 PRO A O 1
#

Radius of gyration: 16.64 Å; chains: 1; bounding box: 37×20×41 Å

pLDDT: mean 84.41, std 8.66, range [54.12, 94.94]

Organism: Salmonella infantis (NCBI:txid595)

InterPro domains:
  IPR049458 Transmembrane protein EpsG-like [PF14897] (24-91)

Sequence (92 aa):
MIYYIFIVIFPFFSFVKNKNIKIYALMLSFLFLVSFCSLRWQTGTDWLPYYDDFMSPGNRHDFEIGYVLYVKLIRYLTDNYTLFLFTTSIIP

Foldseek 3Di:
DVLVVLVVVLVVLVPDPDPVVSVVSNVVSVVVNLLVQLVQAPDDPCRVVVVVCLVPPPPDPPDDPVVSVVSVVCCVVPVDSSVVSSVVSVPD